Protein AF-A0A7J8IN58-F1 (afdb_monomer)

Organism: Rousettus aegyptiacus (NCBI:txid9407)

Mean predicted aligned error: 7.61 Å

Nearest PDB structures (foldseek):
  8sxu-assembly1_A  TM=9.391E-01  e=2.610E-09  Homo sapiens
  8uw3-assembly1_A  TM=9.554E-01  e=1.666E-08  Homo sapiens
  8c8j-assembly1_A  TM=9.499E-01  e=2.236E-05  Homo sapiens

Sequence (132 aa):
MKHVRHLYNENYKTLLKEIEKDTKKWKDIPCSWIGRINIVKMTILPKALYRLNAIPIKIPSAFLKEIEQKILRCVWKHKRSQNARAILRKKNGAGGITLPDFKLYYKATVIKTPWYWQQNTQTSGTELQVQK

Solvent-accessible surface area (backbone atoms only — not comparable to full-atom values): 7670 Å² total; per-residue (Å²): 114,71,65,64,56,47,56,45,48,67,51,53,53,44,49,51,52,50,51,52,54,52,47,58,64,53,65,79,52,96,64,54,51,67,53,40,48,50,48,40,58,71,53,53,45,54,59,48,51,51,50,54,66,76,48,88,65,94,73,60,69,66,57,54,51,50,53,53,52,51,52,51,32,51,38,39,73,72,43,80,75,88,68,58,71,71,51,38,48,28,50,58,94,74,80,18,72,48,49,86,55,64,66,59,52,51,53,51,46,63,54,47,53,61,52,52,54,57,51,52,56,53,55,56,60,52,57,65,62,74,78,107

Radius of gyration: 18.81 Å; Cα contacts (8 Å, |Δi|>4): 76; chains: 1; bounding box: 31×39×63 Å

pLDDT: mean 84.4, std 12.1, range [39.78, 94.69]

Foldseek 3Di:
DVVLVVLCCVQLVVLVVVLVVVLVVLLPPPDALLVLLVVCVVPSVVSLLVSLQVPVHDDDPVSLVSSVVSSQCSSVSNDDDPDDPVQQCDDVVVNHSNRDRVVVSSVVSNVVVVVVVVVVVVVVVVVVVVVD

Structure (mmCIF, N/CA/C/O backbone):
data_AF-A0A7J8IN58-F1
#
_entry.id   AF-A0A7J8IN58-F1
#
loop_
_atom_site.group_PDB
_atom_site.id
_atom_site.type_symbol
_atom_site.label_atom_id
_atom_site.label_alt_id
_atom_site.label_comp_id
_atom_site.label_asym_id
_atom_site.label_entity_id
_atom_site.label_seq_id
_atom_site.pdbx_PDB_ins_code
_atom_site.Cartn_x
_atom_site.Cartn_y
_atom_site.Cartn_z
_atom_site.occupancy
_atom_site.B_iso_or_equiv
_atom_site.auth_seq_id
_atom_site.auth_comp_id
_atom_site.auth_asym_id
_atom_site.auth_atom_id
_atom_site.pdbx_PDB_model_num
ATOM 1 N N . MET A 1 1 ? -16.023 11.048 17.742 1.00 61.41 1 MET A N 1
ATOM 2 C CA . MET A 1 1 ? -15.678 10.990 16.293 1.00 61.41 1 MET A CA 1
ATOM 3 C C . MET A 1 1 ? -14.387 11.723 15.900 1.00 61.41 1 MET A C 1
ATOM 5 O O . MET A 1 1 ? -13.713 11.250 14.990 1.00 61.41 1 MET A O 1
ATOM 9 N N . LYS A 1 2 ? -14.005 12.839 16.551 1.00 73.25 2 LYS A N 1
ATOM 10 C CA . LYS A 1 2 ? -12.780 13.598 16.208 1.00 73.25 2 LYS A CA 1
ATOM 11 C C . LYS A 1 2 ? -11.489 12.756 16.296 1.00 73.25 2 LYS A C 1
ATOM 13 O O . LYS A 1 2 ? -10.674 12.817 15.383 1.00 73.25 2 LYS A O 1
ATOM 18 N N . HIS A 1 3 ? -11.363 11.901 17.316 1.00 82.25 3 HIS A N 1
ATOM 19 C CA . HIS A 1 3 ? -10.172 11.068 17.545 1.00 82.25 3 HIS A CA 1
ATOM 20 C C . HIS A 1 3 ? -9.918 10.021 16.440 1.00 82.25 3 HIS A C 1
ATOM 22 O O . HIS A 1 3 ? -8.821 9.938 15.903 1.00 82.25 3 HIS A O 1
ATOM 28 N N . VAL A 1 4 ? -10.949 9.291 15.994 1.00 86.88 4 VAL A N 1
ATOM 29 C CA . VAL A 1 4 ? -10.818 8.295 14.906 1.00 86.88 4 VAL A CA 1
ATOM 30 C C . VAL A 1 4 ? -10.396 8.951 13.589 1.00 86.88 4 VAL A C 1
ATOM 32 O O . VAL A 1 4 ? -9.558 8.425 12.859 1.00 86.88 4 VAL A O 1
ATOM 35 N N . ARG A 1 5 ? -10.952 10.132 13.290 1.00 88.62 5 ARG A N 1
ATOM 36 C CA . ARG A 1 5 ? -10.592 10.896 12.089 1.00 88.62 5 ARG A CA 1
ATOM 37 C C . ARG A 1 5 ? -9.147 11.394 12.151 1.00 88.62 5 ARG A C 1
ATOM 39 O O . ARG A 1 5 ? -8.476 11.402 11.122 1.00 88.62 5 ARG A O 1
ATOM 46 N N . HIS A 1 6 ? -8.682 11.780 13.337 1.00 90.50 6 HIS A N 1
ATOM 47 C CA . HIS A 1 6 ? -7.295 12.166 13.583 1.00 90.50 6 HIS A CA 1
ATOM 48 C C . HIS A 1 6 ? -6.338 10.997 13.335 1.00 90.50 6 HIS A C 1
ATOM 50 O O . HIS A 1 6 ? -5.505 11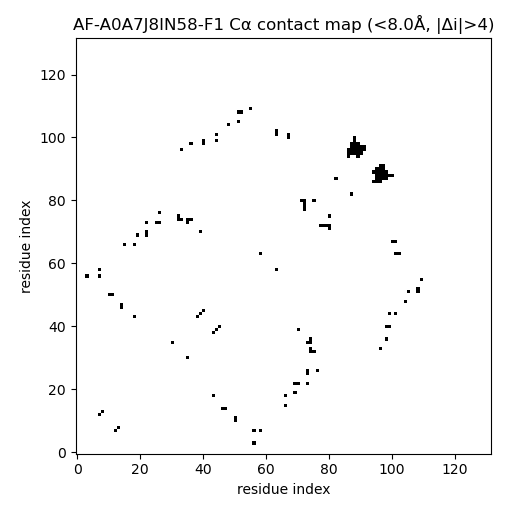.088 12.438 1.00 90.50 6 HIS A O 1
ATOM 56 N N . LEU A 1 7 ? -6.561 9.859 14.006 1.00 90.69 7 LEU A N 1
ATOM 57 C CA . LEU A 1 7 ? -5.767 8.638 13.828 1.00 90.69 7 LEU A CA 1
ATOM 58 C C . LEU A 1 7 ? -5.724 8.191 12.364 1.00 90.69 7 LEU A C 1
ATOM 60 O O . LEU A 1 7 ? -4.669 7.813 11.851 1.00 90.69 7 LEU A O 1
ATOM 64 N N . TYR A 1 8 ? -6.859 8.277 11.663 1.00 92.12 8 TYR A N 1
ATOM 65 C CA . TYR A 1 8 ? -6.908 7.963 10.242 1.00 92.12 8 TYR A CA 1
ATOM 66 C C . TYR A 1 8 ? -6.014 8.890 9.410 1.00 92.12 8 TYR A C 1
ATOM 68 O O . TYR A 1 8 ? -5.249 8.430 8.559 1.00 92.12 8 TYR A O 1
ATOM 76 N N . ASN A 1 9 ? -6.112 10.200 9.643 1.00 91.50 9 ASN A N 1
ATOM 77 C CA . ASN A 1 9 ? -5.337 11.189 8.907 1.00 91.50 9 ASN A CA 1
ATOM 78 C C . ASN A 1 9 ? -3.833 11.028 9.161 1.00 91.50 9 ASN A C 1
ATOM 80 O O . ASN A 1 9 ? -3.069 11.003 8.202 1.00 91.50 9 ASN A O 1
ATOM 84 N N . GLU A 1 10 ? -3.414 10.880 10.413 1.00 91.56 10 GLU A N 1
ATOM 85 C CA . GLU A 1 10 ? -1.994 10.788 10.767 1.00 91.56 10 GLU A CA 1
ATOM 86 C C . GLU A 1 10 ? -1.319 9.534 10.220 1.00 91.56 10 GLU A C 1
ATOM 88 O O . GLU A 1 10 ? -0.155 9.584 9.835 1.00 91.56 10 GLU A O 1
ATOM 93 N N . ASN A 1 11 ? -2.044 8.419 10.129 1.00 92.06 11 ASN A N 1
ATOM 94 C CA . ASN A 1 11 ? -1.450 7.142 9.746 1.00 92.06 11 ASN A CA 1
ATOM 95 C C . ASN A 1 11 ? -1.662 6.818 8.268 1.00 92.06 11 ASN A C 1
ATOM 97 O O . ASN A 1 11 ? -0.709 6.537 7.539 1.00 92.06 11 ASN A O 1
ATOM 101 N N . TYR A 1 12 ? -2.909 6.865 7.799 1.00 92.56 12 TYR A N 1
ATOM 102 C CA . TYR A 1 12 ? -3.254 6.374 6.466 1.00 92.56 12 TYR A CA 1
ATOM 103 C C . TYR A 1 12 ? -3.039 7.432 5.384 1.00 92.56 12 TYR A C 1
ATOM 105 O O . TYR A 1 12 ? -2.505 7.101 4.325 1.00 92.56 12 TYR A O 1
ATOM 113 N N . LYS A 1 13 ? -3.343 8.717 5.634 1.00 92.56 13 LYS A N 1
ATOM 114 C CA . LYS A 1 13 ? -2.969 9.764 4.660 1.00 92.56 13 LYS A CA 1
ATOM 115 C C . LYS A 1 13 ? -1.455 9.930 4.569 1.00 92.56 13 LYS A C 1
ATOM 117 O O . LYS A 1 13 ? -0.943 10.158 3.477 1.00 92.56 13 LYS A O 1
ATOM 122 N N . THR A 1 14 ? -0.738 9.783 5.681 1.00 93.75 14 THR A N 1
ATOM 123 C CA . THR A 1 14 ? 0.732 9.801 5.681 1.00 93.75 14 THR A CA 1
ATOM 124 C C . THR A 1 14 ? 1.302 8.616 4.907 1.00 93.75 14 THR A C 1
ATOM 126 O O . THR A 1 14 ? 2.125 8.830 4.021 1.00 93.75 14 THR A O 1
ATOM 129 N N . LEU A 1 15 ? 0.787 7.395 5.117 1.00 93.56 15 LEU A N 1
ATOM 130 C CA . LEU A 1 15 ? 1.141 6.223 4.300 1.00 93.56 15 LEU A CA 1
ATOM 131 C C . LEU A 1 15 ? 0.928 6.487 2.802 1.00 93.56 15 LEU A C 1
ATOM 133 O O . LEU A 1 15 ? 1.770 6.124 1.986 1.00 93.56 15 LEU A O 1
ATOM 137 N N . LEU A 1 16 ? -0.176 7.135 2.425 1.00 93.50 16 LEU A N 1
ATOM 138 C CA . LEU A 1 16 ? -0.442 7.463 1.025 1.00 93.50 16 LEU A CA 1
ATOM 139 C C . LEU A 1 16 ? 0.609 8.422 0.447 1.00 93.50 16 LEU A C 1
ATOM 141 O O . LEU A 1 16 ? 1.106 8.183 -0.652 1.00 93.50 16 LEU A O 1
ATOM 145 N N . LYS A 1 17 ? 0.985 9.466 1.196 1.00 94.25 17 LYS A N 1
ATOM 146 C CA . LYS A 1 17 ? 2.043 10.413 0.804 1.00 94.25 17 LYS A CA 1
ATOM 147 C C . LYS A 1 17 ? 3.408 9.734 0.682 1.00 94.25 17 LYS A C 1
ATOM 149 O O . LYS A 1 17 ? 4.156 10.025 -0.249 1.00 94.25 17 LYS A O 1
ATOM 154 N N . GLU A 1 18 ? 3.733 8.820 1.594 1.00 93.81 18 GLU A N 1
ATOM 155 C CA . GLU A 1 18 ? 4.953 8.008 1.518 1.00 93.81 18 GLU A CA 1
ATOM 156 C C . GLU A 1 18 ? 4.968 7.154 0.248 1.00 93.81 18 GLU A C 1
ATOM 158 O O . GLU A 1 18 ? 5.942 7.194 -0.499 1.00 93.81 18 GLU A O 1
ATOM 163 N N . ILE A 1 19 ? 3.869 6.449 -0.046 1.00 93.19 19 ILE A N 1
ATOM 164 C CA . ILE A 1 19 ? 3.725 5.653 -1.272 1.00 93.19 19 ILE A CA 1
ATOM 165 C C . ILE A 1 19 ? 3.883 6.539 -2.510 1.00 93.19 19 ILE A C 1
ATOM 167 O O . ILE A 1 19 ? 4.562 6.159 -3.460 1.00 93.19 19 ILE A O 1
ATOM 171 N N . GLU A 1 20 ? 3.282 7.727 -2.533 1.00 92.62 20 GLU A N 1
ATOM 172 C CA . GLU A 1 20 ? 3.449 8.673 -3.641 1.00 92.62 20 GLU A CA 1
ATOM 173 C C . GLU A 1 20 ? 4.900 9.116 -3.823 1.00 92.62 20 GLU A C 1
ATOM 175 O O . GLU A 1 20 ? 5.389 9.178 -4.950 1.00 92.62 20 GLU A O 1
ATOM 180 N N . LYS A 1 21 ? 5.606 9.413 -2.730 1.00 93.12 21 LYS A N 1
ATOM 181 C CA . LYS A 1 21 ? 7.021 9.793 -2.770 1.00 93.12 21 LYS A CA 1
ATOM 182 C C . LYS A 1 21 ? 7.888 8.641 -3.278 1.00 93.12 21 LYS A C 1
ATOM 184 O O . LYS A 1 21 ? 8.714 8.849 -4.165 1.00 93.12 21 LYS A O 1
ATOM 189 N N . ASP A 1 22 ? 7.675 7.439 -2.754 1.00 91.19 22 ASP A N 1
ATOM 190 C CA . ASP A 1 22 ? 8.412 6.232 -3.128 1.00 91.19 22 ASP A CA 1
ATOM 191 C C . ASP A 1 22 ? 8.159 5.871 -4.605 1.00 91.19 22 ASP A C 1
ATOM 193 O O . ASP A 1 22 ? 9.097 5.688 -5.380 1.00 91.19 22 ASP A O 1
ATOM 197 N N . THR A 1 23 ? 6.899 5.892 -5.049 1.00 89.94 23 THR A N 1
ATOM 198 C CA . THR A 1 23 ? 6.540 5.617 -6.453 1.00 89.94 23 THR A CA 1
ATOM 199 C C . THR A 1 23 ? 7.084 6.656 -7.433 1.00 89.94 23 THR A C 1
ATOM 201 O O . THR A 1 23 ? 7.464 6.277 -8.542 1.00 89.94 23 THR A O 1
ATOM 204 N N . LYS A 1 24 ? 7.173 7.937 -7.041 1.00 89.62 24 LYS A N 1
ATOM 205 C CA . LYS A 1 24 ? 7.847 8.979 -7.835 1.00 89.62 24 LYS A CA 1
ATOM 206 C C . LYS A 1 24 ? 9.337 8.684 -7.990 1.00 89.62 24 LYS A C 1
ATOM 208 O O . LYS A 1 24 ? 9.826 8.722 -9.110 1.00 89.62 24 LYS A O 1
ATOM 213 N N . LYS A 1 25 ? 10.035 8.311 -6.911 1.00 89.12 25 LYS A N 1
ATOM 214 C CA . LYS A 1 25 ? 11.462 7.940 -6.968 1.00 89.12 25 LYS A CA 1
ATOM 215 C C . LYS A 1 25 ? 11.714 6.735 -7.873 1.00 89.12 25 LYS A C 1
ATOM 217 O O . LYS A 1 25 ? 12.678 6.711 -8.625 1.00 89.12 25 LYS A O 1
ATOM 222 N N . TRP A 1 26 ? 10.840 5.729 -7.828 1.00 87.81 26 TRP A N 1
ATOM 223 C CA . TRP A 1 26 ? 10.993 4.525 -8.651 1.00 87.81 26 TRP A CA 1
ATOM 224 C C . TRP A 1 26 ? 10.601 4.720 -10.112 1.00 87.81 26 TRP A C 1
ATOM 226 O O . TRP A 1 26 ? 10.808 3.814 -10.922 1.00 87.81 26 TRP A O 1
ATOM 236 N N . LYS A 1 27 ? 10.011 5.866 -10.470 1.00 85.81 27 LYS A N 1
ATOM 237 C CA . LYS A 1 27 ? 9.633 6.163 -11.851 1.00 85.81 27 LYS A CA 1
ATOM 238 C C . LYS A 1 27 ? 10.847 6.049 -12.770 1.00 85.81 27 LYS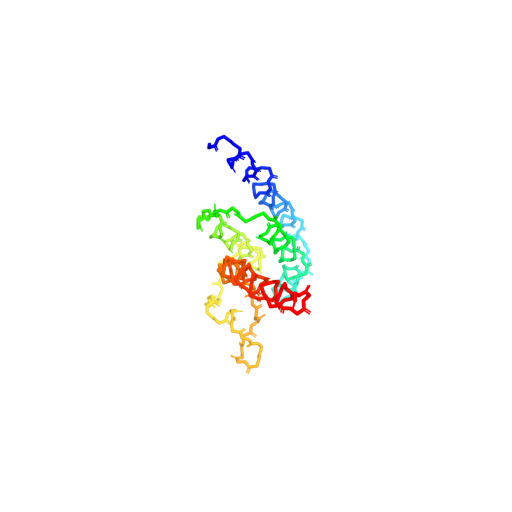 A C 1
ATOM 240 O O . LYS A 1 27 ? 10.756 5.325 -13.765 1.00 85.81 27 LYS A O 1
ATOM 245 N N . ASP A 1 28 ? 11.961 6.640 -12.349 1.00 84.44 28 ASP A N 1
ATOM 246 C CA . ASP A 1 28 ? 13.175 6.804 -13.151 1.00 84.44 28 ASP A CA 1
ATOM 247 C C . ASP A 1 28 ? 14.154 5.626 -13.009 1.00 84.44 28 ASP A C 1
ATOM 249 O O . ASP A 1 28 ? 15.094 5.499 -13.788 1.00 84.44 28 ASP A O 1
ATOM 253 N N . ILE A 1 29 ? 13.901 4.699 -12.074 1.00 86.25 29 ILE A N 1
ATOM 254 C CA . ILE A 1 29 ? 14.743 3.512 -11.895 1.00 86.25 29 ILE A CA 1
ATOM 255 C C . ILE A 1 29 ? 14.541 2.542 -13.078 1.00 86.25 29 ILE A C 1
ATOM 257 O O . ILE A 1 29 ? 13.399 2.104 -13.335 1.00 86.25 29 ILE A O 1
ATOM 261 N N . PRO A 1 30 ? 15.628 2.142 -13.774 1.00 85.69 30 PRO A N 1
ATOM 262 C CA . PRO A 1 30 ? 15.584 1.118 -14.807 1.00 85.69 30 PRO A CA 1
ATOM 263 C C . PRO A 1 30 ? 15.345 -0.246 -14.153 1.00 85.69 30 PRO A C 1
ATOM 265 O O . PRO A 1 30 ? 16.254 -0.936 -13.712 1.00 85.69 30 PRO A O 1
ATOM 268 N N . CYS A 1 31 ? 14.075 -0.624 -14.049 1.00 86.06 31 CYS A N 1
ATOM 269 C CA . CYS A 1 31 ? 13.651 -1.890 -13.469 1.00 86.06 31 CYS A CA 1
ATOM 270 C C . CYS A 1 31 ? 12.509 -2.486 -14.296 1.00 86.06 31 CYS A C 1
ATOM 272 O O . CYS A 1 31 ? 11.651 -1.748 -14.807 1.00 86.06 31 CYS A O 1
ATOM 274 N N . SER A 1 32 ? 12.495 -3.816 -14.415 1.00 89.12 32 SER A N 1
ATOM 275 C CA . SER A 1 32 ? 11.401 -4.556 -15.043 1.00 89.12 32 SER A CA 1
ATOM 276 C C . SER A 1 32 ? 10.103 -4.386 -14.249 1.00 89.12 32 SER A C 1
ATOM 278 O O . SER A 1 32 ? 10.105 -4.046 -13.063 1.00 89.12 32 SER A O 1
ATOM 280 N N . TRP A 1 33 ? 8.960 -4.639 -14.884 1.00 86.56 33 TRP A N 1
ATOM 281 C CA . TRP A 1 33 ? 7.678 -4.578 -14.181 1.00 86.56 33 TRP A CA 1
ATOM 282 C C . TRP A 1 33 ? 7.568 -5.669 -13.092 1.00 86.56 33 TRP A C 1
ATOM 284 O O . TRP A 1 33 ? 7.000 -5.395 -12.037 1.00 86.56 33 TRP A O 1
ATOM 294 N N . ILE A 1 34 ? 8.201 -6.845 -13.272 1.00 88.44 34 ILE A N 1
ATOM 295 C CA . ILE A 1 34 ? 8.383 -7.861 -12.208 1.00 88.44 34 ILE A CA 1
ATOM 296 C C . ILE A 1 34 ? 9.174 -7.276 -11.036 1.00 88.44 34 ILE A C 1
ATOM 298 O O . ILE A 1 34 ? 8.756 -7.401 -9.885 1.00 88.44 34 ILE A O 1
ATOM 302 N N . GLY A 1 35 ? 10.305 -6.621 -11.311 1.00 91.00 35 GLY A N 1
ATOM 303 C CA . GLY A 1 35 ? 11.148 -6.057 -10.261 1.00 91.00 35 GLY A CA 1
ATOM 304 C C . GLY A 1 35 ? 10.413 -4.975 -9.470 1.00 91.00 35 GLY A C 1
ATOM 305 O O . GLY A 1 35 ? 10.465 -4.968 -8.244 1.00 91.00 35 GLY A O 1
ATOM 306 N N . ARG A 1 36 ? 9.595 -4.151 -10.139 1.00 91.25 36 ARG A N 1
ATOM 307 C CA . ARG A 1 36 ? 8.701 -3.183 -9.478 1.00 91.25 36 ARG A CA 1
ATOM 308 C C . ARG A 1 36 ? 7.667 -3.855 -8.573 1.00 91.25 36 ARG A C 1
ATOM 310 O O . ARG A 1 36 ? 7.402 -3.347 -7.487 1.00 91.25 36 ARG A O 1
ATOM 317 N N . ILE A 1 37 ? 7.108 -5.003 -8.967 1.00 90.94 37 ILE A N 1
ATOM 318 C CA . ILE A 1 37 ? 6.205 -5.779 -8.099 1.00 90.94 37 ILE A CA 1
ATOM 319 C C . ILE A 1 37 ? 6.942 -6.278 -6.852 1.00 90.94 37 ILE A C 1
ATOM 321 O O . ILE A 1 37 ? 6.398 -6.189 -5.751 1.00 90.94 37 ILE A O 1
ATOM 325 N N . ASN A 1 38 ? 8.174 -6.766 -6.995 1.00 91.50 38 ASN A N 1
ATOM 326 C CA . ASN A 1 38 ? 8.976 -7.197 -5.850 1.00 91.50 38 ASN A CA 1
ATOM 327 C C . ASN A 1 38 ? 9.332 -6.025 -4.927 1.00 91.50 38 ASN A C 1
ATOM 329 O O . ASN A 1 38 ? 9.178 -6.149 -3.716 1.00 91.50 38 ASN A O 1
ATOM 333 N N . ILE A 1 39 ? 9.670 -4.856 -5.477 1.00 93.06 39 ILE A N 1
ATOM 334 C CA . ILE A 1 39 ? 9.869 -3.633 -4.684 1.00 93.06 39 ILE A CA 1
ATOM 335 C C . ILE A 1 39 ? 8.603 -3.302 -3.885 1.00 93.06 39 ILE A C 1
ATOM 337 O O . ILE A 1 39 ? 8.688 -3.068 -2.682 1.00 93.06 39 ILE A O 1
ATOM 341 N N . VAL A 1 40 ? 7.418 -3.345 -4.505 1.00 93.19 40 VAL A N 1
ATOM 342 C CA . VAL A 1 40 ? 6.135 -3.113 -3.813 1.00 93.19 40 VAL A CA 1
ATOM 343 C C . VAL A 1 40 ? 5.921 -4.117 -2.674 1.00 93.19 40 VAL A C 1
ATOM 345 O O . VAL A 1 40 ? 5.524 -3.710 -1.579 1.00 93.19 40 VAL A O 1
ATOM 348 N N . LYS A 1 41 ? 6.201 -5.408 -2.904 1.00 92.62 41 LYS A N 1
ATOM 349 C CA . LYS A 1 41 ? 6.124 -6.464 -1.877 1.00 92.62 41 LYS A CA 1
ATOM 350 C C . LYS A 1 41 ? 7.079 -6.213 -0.712 1.00 92.62 41 LYS A C 1
ATOM 352 O O . LYS A 1 41 ? 6.722 -6.499 0.421 1.00 92.62 41 LYS A O 1
ATOM 357 N N . MET A 1 42 ? 8.270 -5.688 -0.979 1.00 93.81 42 MET A N 1
ATOM 358 C CA . MET A 1 42 ? 9.295 -5.486 0.048 1.00 93.81 42 MET A CA 1
ATOM 359 C C . MET A 1 42 ? 9.164 -4.157 0.793 1.00 93.81 42 MET A C 1
ATOM 361 O O . MET A 1 42 ? 9.628 -4.047 1.919 1.00 93.81 42 MET A O 1
ATOM 365 N N . THR A 1 43 ? 8.545 -3.140 0.191 1.00 93.88 43 THR A N 1
ATOM 366 C CA . THR A 1 43 ? 8.528 -1.778 0.752 1.00 93.88 43 THR A CA 1
ATOM 367 C C . THR A 1 43 ? 7.133 -1.340 1.187 1.00 93.88 43 THR A C 1
ATOM 369 O O . THR A 1 43 ? 6.918 -1.024 2.354 1.00 93.88 43 THR A O 1
ATOM 372 N N . ILE A 1 44 ? 6.157 -1.333 0.275 1.00 94.25 44 ILE A N 1
ATOM 373 C CA . ILE A 1 44 ? 4.806 -0.819 0.545 1.00 94.25 44 ILE A CA 1
ATOM 374 C C . ILE A 1 44 ? 4.005 -1.813 1.374 1.00 94.25 44 ILE A C 1
ATOM 376 O O . ILE A 1 44 ? 3.334 -1.422 2.328 1.00 94.25 44 ILE A O 1
ATOM 380 N N . LEU A 1 45 ? 4.062 -3.094 1.003 1.00 94.06 45 LEU A N 1
ATOM 381 C CA . LEU A 1 45 ? 3.286 -4.135 1.664 1.00 94.06 45 LEU A CA 1
ATOM 382 C C . LEU A 1 45 ? 3.564 -4.217 3.178 1.00 94.06 45 LEU A C 1
ATOM 384 O O . LEU A 1 45 ? 2.591 -4.111 3.927 1.00 94.06 45 LEU A O 1
ATOM 388 N N . PRO A 1 46 ? 4.819 -4.325 3.667 1.00 94.69 46 PRO A N 1
ATO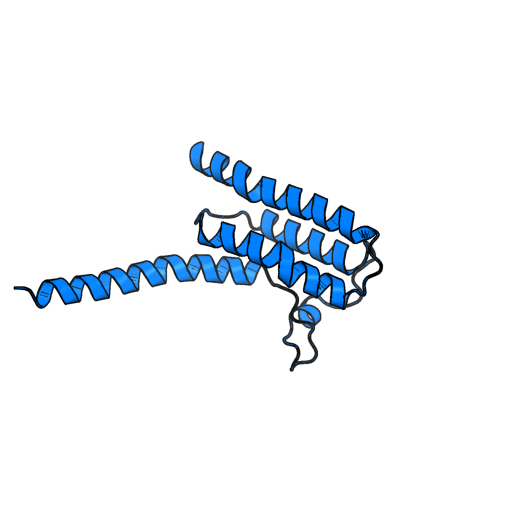M 389 C CA . PRO A 1 46 ? 5.072 -4.383 5.108 1.00 94.69 46 PRO A CA 1
ATOM 390 C C . PRO A 1 46 ? 4.640 -3.105 5.838 1.00 94.69 46 PRO A C 1
ATOM 392 O O . PRO A 1 46 ? 4.001 -3.197 6.884 1.00 94.69 46 PRO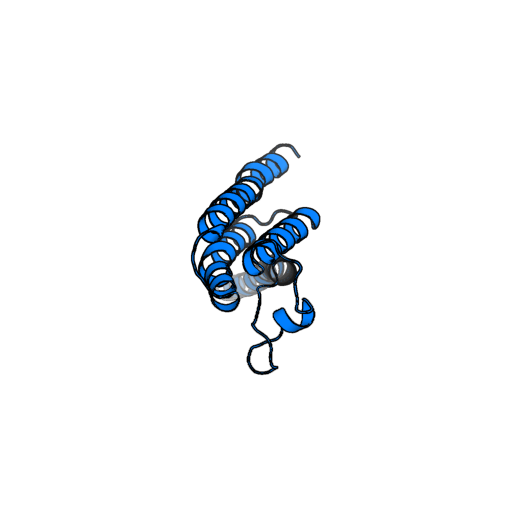 A O 1
ATOM 395 N N . LYS A 1 47 ? 4.881 -1.914 5.264 1.00 94.12 47 LYS A N 1
ATOM 396 C CA . LYS A 1 47 ? 4.443 -0.629 5.851 1.00 94.12 47 LYS A CA 1
ATOM 397 C C . LYS A 1 47 ? 2.922 -0.551 6.008 1.00 94.12 47 LYS A C 1
ATOM 399 O O . LYS A 1 47 ? 2.421 -0.056 7.017 1.00 94.12 47 LYS A O 1
ATOM 404 N N . ALA A 1 48 ? 2.178 -1.019 5.007 1.00 93.25 48 ALA A N 1
ATOM 405 C CA . ALA A 1 48 ? 0.723 -1.052 5.063 1.00 93.25 48 ALA A CA 1
ATOM 406 C C . ALA A 1 48 ? 0.233 -2.079 6.090 1.00 93.25 48 ALA A C 1
ATOM 408 O O . ALA A 1 48 ? -0.578 -1.736 6.944 1.00 93.25 48 ALA A O 1
ATOM 409 N N . LEU A 1 49 ? 0.750 -3.312 6.046 1.00 93.38 49 LEU A N 1
ATOM 410 C CA . LEU A 1 49 ? 0.357 -4.384 6.965 1.00 93.38 49 LEU A CA 1
ATOM 411 C C . LEU A 1 49 ? 0.612 -4.023 8.426 1.00 93.38 49 LEU A C 1
ATOM 413 O O . LEU A 1 49 ? -0.239 -4.298 9.267 1.00 93.38 49 LEU A O 1
ATOM 417 N N . TYR A 1 50 ? 1.741 -3.383 8.728 1.00 93.19 50 TYR A N 1
ATOM 418 C CA . TYR A 1 50 ? 2.038 -2.913 10.078 1.00 93.19 50 TYR A CA 1
ATOM 419 C C . TYR A 1 50 ? 0.935 -1.982 10.601 1.00 93.19 50 TYR A C 1
ATOM 421 O O . TYR A 1 50 ? 0.348 -2.240 11.648 1.00 93.19 50 TYR A O 1
ATOM 429 N N . ARG A 1 51 ? 0.569 -0.957 9.820 1.00 92.56 51 ARG A N 1
ATOM 430 C CA . ARG A 1 51 ? -0.470 0.020 10.190 1.00 92.56 51 ARG A CA 1
ATOM 431 C C . ARG A 1 51 ? -1.859 -0.619 10.309 1.00 92.56 51 ARG A C 1
ATOM 433 O O . ARG A 1 51 ? -2.588 -0.300 11.242 1.00 92.56 51 ARG A O 1
ATOM 440 N N . LEU A 1 52 ? -2.193 -1.549 9.408 1.00 91.12 52 LEU A N 1
ATOM 441 C CA . LEU A 1 52 ? -3.458 -2.297 9.434 1.00 91.12 52 LEU A CA 1
ATOM 442 C C . LEU A 1 52 ? -3.614 -3.167 10.687 1.00 91.12 52 LEU A C 1
ATOM 444 O O . LEU A 1 52 ? -4.718 -3.274 11.213 1.00 91.12 52 LEU A O 1
ATOM 448 N N . ASN A 1 53 ? -2.529 -3.797 11.146 1.00 89.25 53 ASN A N 1
ATOM 449 C CA . ASN A 1 53 ? -2.549 -4.629 12.350 1.00 89.25 53 ASN A CA 1
ATOM 450 C C . ASN A 1 53 ? -2.493 -3.790 13.633 1.00 89.25 53 ASN A C 1
ATOM 452 O O . ASN A 1 53 ? -3.169 -4.124 14.600 1.00 89.25 53 ASN A O 1
ATOM 456 N N . ALA A 1 54 ? -1.704 -2.713 13.647 1.00 89.94 54 ALA A N 1
ATOM 457 C CA . ALA A 1 54 ? -1.508 -1.886 14.836 1.00 89.94 54 ALA A CA 1
ATOM 458 C C . ALA A 1 54 ? -2.725 -1.007 15.166 1.00 89.94 54 ALA A C 1
ATOM 460 O O . ALA A 1 54 ? -2.982 -0.723 16.332 1.00 89.94 54 ALA A O 1
ATOM 461 N N . ILE A 1 55 ? -3.470 -0.557 14.149 1.00 89.50 55 ILE A N 1
ATOM 462 C CA . ILE A 1 55 ? -4.553 0.418 14.316 1.00 89.50 55 ILE A CA 1
ATOM 463 C C . ILE A 1 55 ? -5.84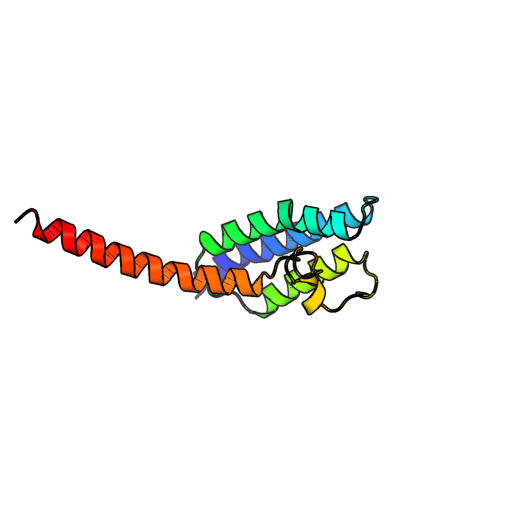5 -0.145 13.705 1.00 89.50 55 ILE A C 1
ATOM 465 O O . ILE A 1 55 ? -6.112 0.087 12.516 1.00 89.50 55 ILE A O 1
ATOM 469 N N . PRO A 1 56 ? -6.684 -0.843 14.497 1.00 82.81 56 PRO A N 1
ATOM 470 C CA . PRO A 1 56 ? -7.904 -1.495 14.020 1.00 82.81 56 PRO A CA 1
ATOM 471 C C . PRO A 1 56 ? -9.050 -0.486 13.811 1.00 82.81 56 PRO A C 1
ATOM 473 O O . PRO A 1 56 ? -10.090 -0.535 14.461 1.00 82.81 56 PRO A O 1
ATOM 476 N N . ILE A 1 57 ? -8.865 0.457 12.885 1.00 90.31 57 ILE A N 1
ATOM 477 C CA . ILE A 1 57 ? -9.886 1.427 12.467 1.00 90.31 57 ILE A CA 1
ATOM 478 C C . ILE A 1 57 ? -10.551 0.952 11.172 1.00 90.31 57 ILE A C 1
ATOM 480 O O . ILE A 1 57 ? -9.936 0.315 10.315 1.00 90.31 57 ILE A O 1
ATOM 484 N N . LYS A 1 58 ? -11.829 1.299 10.991 1.00 88.44 58 LYS A N 1
ATOM 485 C CA . LYS A 1 58 ? -12.531 1.082 9.725 1.00 88.44 58 LYS A CA 1
ATOM 486 C C . LYS A 1 58 ? -11.929 1.961 8.628 1.00 88.44 58 LYS A C 1
ATOM 488 O O . LYS A 1 58 ? -12.037 3.186 8.670 1.00 88.44 58 LYS A O 1
ATOM 493 N N . ILE A 1 59 ? -11.334 1.328 7.624 1.00 90.19 59 ILE A N 1
ATOM 494 C CA . ILE A 1 59 ? -10.691 2.024 6.511 1.00 90.19 59 ILE A CA 1
ATOM 495 C C . ILE A 1 59 ? -11.692 2.158 5.363 1.00 90.19 59 ILE A C 1
ATOM 497 O O . ILE A 1 59 ? -12.327 1.170 4.979 1.00 90.19 59 ILE A O 1
ATOM 501 N N . PRO A 1 60 ? -11.839 3.355 4.770 1.00 90.94 60 PRO A N 1
ATOM 502 C CA . PRO A 1 60 ? -12.662 3.531 3.584 1.00 90.94 60 PRO A CA 1
ATOM 503 C C . PRO A 1 60 ? -12.158 2.663 2.427 1.00 90.94 60 PRO A C 1
ATOM 505 O O . PRO A 1 60 ? -10.976 2.667 2.091 1.00 90.94 60 PRO A O 1
ATOM 508 N N . SER A 1 61 ? -13.062 1.973 1.731 1.00 90.19 61 SER A N 1
ATOM 509 C CA . SER A 1 61 ? -12.698 1.168 0.554 1.00 90.19 61 SER A CA 1
ATOM 510 C C . SER A 1 61 ? -12.056 2.003 -0.566 1.00 90.19 61 SER A C 1
ATOM 512 O O . SER A 1 61 ? -11.250 1.480 -1.336 1.00 90.19 61 SER A O 1
ATOM 514 N N . ALA A 1 62 ? -12.373 3.301 -0.631 1.00 91.19 62 ALA A N 1
ATOM 515 C CA . ALA A 1 62 ? -11.755 4.266 -1.536 1.00 91.19 62 ALA A CA 1
ATOM 516 C C . ALA A 1 62 ? -10.234 4.368 -1.335 1.00 91.19 62 ALA A C 1
ATOM 518 O O . ALA A 1 62 ? -9.499 4.373 -2.317 1.00 91.19 62 ALA A O 1
ATOM 519 N N . PHE A 1 63 ? -9.758 4.344 -0.087 1.00 91.56 63 PHE A N 1
ATOM 520 C CA . PHE A 1 63 ? -8.329 4.380 0.232 1.00 91.56 63 PHE A CA 1
ATOM 521 C C . PHE A 1 63 ? -7.588 3.157 -0.319 1.00 91.56 63 PHE A C 1
ATOM 523 O O . PHE A 1 63 ? -6.554 3.279 -0.972 1.00 91.56 63 PHE A O 1
ATOM 530 N N . LEU A 1 64 ? -8.155 1.963 -0.116 1.00 91.69 64 LEU A N 1
ATOM 531 C CA . LEU A 1 64 ? -7.580 0.718 -0.633 1.00 91.69 64 LEU A CA 1
ATOM 532 C C . LEU A 1 64 ? -7.536 0.722 -2.167 1.00 91.69 64 LEU A C 1
ATOM 534 O O . LEU A 1 64 ? -6.519 0.358 -2.756 1.00 91.69 64 LEU A O 1
ATOM 538 N N . LYS A 1 65 ? -8.611 1.190 -2.817 1.00 91.00 65 LYS A N 1
ATOM 539 C CA . LYS A 1 65 ? -8.650 1.365 -4.278 1.00 91.00 65 LYS A CA 1
ATOM 540 C C . LYS A 1 65 ? -7.584 2.350 -4.755 1.00 91.00 65 LYS A C 1
ATOM 542 O O . LYS A 1 65 ? -6.961 2.112 -5.787 1.00 91.00 65 LYS A O 1
ATOM 547 N N . GLU A 1 66 ? -7.371 3.439 -4.026 1.00 92.50 66 GLU A N 1
ATOM 548 C CA . GLU A 1 66 ? -6.382 4.451 -4.377 1.00 92.50 66 GLU A CA 1
ATOM 549 C C . GLU A 1 66 ? -4.947 3.900 -4.304 1.00 92.50 66 GLU A C 1
ATOM 551 O O . GLU A 1 66 ? -4.182 4.071 -5.258 1.00 92.50 66 GLU A O 1
ATOM 556 N N . ILE A 1 67 ? -4.601 3.166 -3.238 1.00 92.25 67 ILE A N 1
ATOM 557 C CA . ILE A 1 67 ? -3.309 2.466 -3.128 1.00 92.25 67 ILE A CA 1
ATOM 558 C C . ILE A 1 67 ? -3.124 1.491 -4.293 1.00 92.25 67 ILE A C 1
ATOM 560 O O . ILE A 1 67 ? -2.101 1.539 -4.980 1.00 92.25 67 ILE A O 1
ATOM 564 N N . GLU A 1 68 ? -4.121 0.642 -4.566 1.00 90.06 68 GLU A N 1
ATOM 565 C CA . GLU A 1 68 ? -4.056 -0.315 -5.675 1.00 90.06 68 GLU A CA 1
ATOM 566 C C . GLU A 1 68 ? -3.823 0.387 -7.021 1.00 90.06 68 GLU A C 1
ATOM 568 O O . GLU A 1 68 ? -2.991 -0.047 -7.818 1.00 90.06 68 GLU A O 1
ATOM 573 N N . GLN A 1 69 ? -4.519 1.495 -7.283 1.00 89.81 69 GLN A N 1
ATOM 574 C CA . GLN A 1 69 ? -4.355 2.262 -8.517 1.00 89.81 69 GLN A CA 1
ATOM 575 C C . GLN A 1 69 ? -2.969 2.906 -8.638 1.00 89.81 69 GLN A C 1
ATOM 577 O O . GLN A 1 69 ? -2.427 2.960 -9.745 1.00 89.81 69 GLN A O 1
ATOM 582 N N . LYS A 1 70 ? -2.390 3.422 -7.547 1.00 90.25 7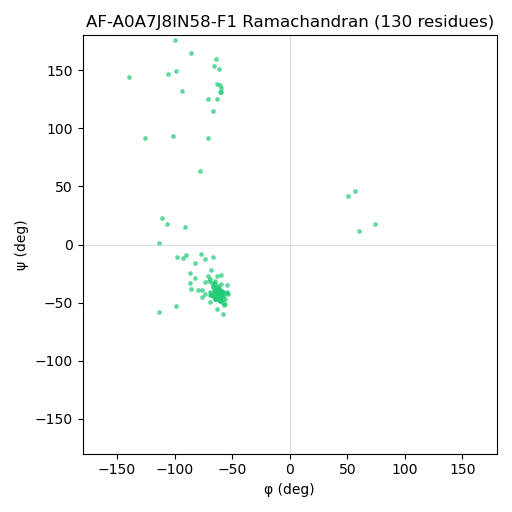0 LYS A N 1
ATOM 583 C CA . LYS A 1 70 ? -1.035 4.003 -7.563 1.00 90.25 70 LYS A CA 1
ATOM 584 C C . LYS A 1 70 ? 0.028 2.929 -7.794 1.00 90.25 70 LYS A C 1
ATOM 586 O O . LYS A 1 70 ? 0.903 3.120 -8.635 1.00 90.25 70 LYS A O 1
ATOM 591 N N . ILE A 1 71 ? -0.098 1.776 -7.137 1.00 90.44 71 ILE A N 1
ATOM 592 C CA . ILE A 1 71 ? 0.798 0.628 -7.332 1.00 90.44 71 ILE A CA 1
ATOM 593 C C . ILE A 1 71 ? 0.738 0.136 -8.776 1.00 90.44 71 ILE A C 1
ATOM 595 O O . ILE A 1 71 ? 1.776 -0.013 -9.414 1.00 90.44 71 ILE A O 1
ATOM 599 N N . LEU A 1 72 ? -0.465 -0.059 -9.325 1.00 89.00 72 LEU A N 1
ATOM 600 C CA . LEU A 1 72 ? -0.626 -0.489 -10.714 1.00 89.00 72 LEU A CA 1
ATOM 601 C C . LEU A 1 72 ? -0.006 0.519 -11.689 1.00 89.00 72 LEU A C 1
ATOM 603 O O . LEU A 1 72 ? 0.729 0.118 -12.587 1.00 89.00 72 LEU A O 1
ATOM 607 N N . ARG A 1 73 ? -0.234 1.823 -11.490 1.00 89.12 73 ARG A N 1
ATOM 608 C CA . ARG A 1 73 ? 0.415 2.864 -12.303 1.00 89.12 73 ARG A CA 1
ATOM 609 C C . ARG A 1 73 ? 1.941 2.806 -12.202 1.00 89.12 73 ARG A C 1
ATOM 611 O O . ARG A 1 73 ? 2.609 2.945 -13.222 1.00 89.12 73 ARG A O 1
ATOM 618 N N . CYS A 1 74 ? 2.491 2.558 -11.014 1.00 88.69 74 CYS A N 1
ATOM 619 C CA . CYS A 1 74 ? 3.934 2.436 -10.813 1.00 88.69 74 CYS A CA 1
ATOM 620 C C . CYS A 1 74 ? 4.527 1.217 -11.541 1.00 88.69 74 CYS A C 1
ATOM 622 O O . CYS A 1 74 ? 5.526 1.356 -12.253 1.00 88.69 74 CYS A O 1
ATOM 624 N N . VAL A 1 75 ? 3.892 0.044 -11.418 1.00 89.44 75 VAL A N 1
ATOM 625 C CA . VAL A 1 75 ? 4.319 -1.209 -12.070 1.00 89.44 75 VAL A CA 1
ATOM 626 C C . VAL A 1 75 ? 4.364 -1.052 -13.590 1.00 89.44 75 VAL A C 1
ATOM 628 O O . VAL A 1 75 ? 5.328 -1.475 -14.222 1.00 89.44 75 VAL A O 1
ATOM 631 N N . TRP A 1 76 ? 3.372 -0.371 -14.167 1.00 88.25 76 TRP A N 1
ATOM 632 C CA . TRP A 1 76 ? 3.257 -0.172 -15.613 1.00 88.25 76 TRP A CA 1
ATOM 633 C C . TRP A 1 76 ? 3.932 1.104 -16.136 1.00 88.25 76 TRP A C 1
ATOM 635 O O . TRP A 1 76 ? 3.664 1.506 -17.263 1.00 88.25 76 TRP A O 1
ATOM 645 N N . LYS A 1 77 ? 4.807 1.765 -15.359 1.00 86.00 77 LYS A N 1
ATOM 646 C CA . LYS A 1 77 ? 5.483 3.021 -15.762 1.00 86.00 77 LYS A CA 1
ATOM 647 C C . LYS A 1 77 ? 4.509 4.095 -16.275 1.00 86.00 77 LYS A C 1
ATOM 649 O O . LYS A 1 77 ? 4.769 4.751 -17.278 1.00 86.00 77 LYS A O 1
ATOM 654 N N . HIS A 1 78 ? 3.366 4.256 -15.611 1.00 78.88 78 HIS A N 1
ATOM 655 C CA . HIS A 1 78 ? 2.281 5.155 -16.027 1.00 78.88 78 HIS A CA 1
ATOM 656 C C . HIS A 1 78 ? 1.675 4.848 -17.411 1.00 78.88 78 HIS A C 1
ATOM 658 O O . HIS A 1 78 ? 0.880 5.638 -17.913 1.00 78.88 78 HIS A O 1
ATOM 664 N N . LYS A 1 79 ? 1.985 3.691 -18.006 1.00 78.69 79 LYS A N 1
ATOM 665 C CA . LYS A 1 79 ? 1.302 3.163 -19.190 1.00 78.69 79 LYS A CA 1
ATOM 666 C C . LYS A 1 79 ? 0.056 2.375 -18.776 1.00 78.69 79 LYS A C 1
ATOM 668 O O . LYS A 1 79 ? -0.120 2.003 -17.612 1.00 78.69 79 LYS A O 1
ATOM 673 N N . ARG A 1 80 ? -0.824 2.111 -19.744 1.00 78.75 80 ARG A N 1
ATOM 674 C CA . ARG A 1 80 ? -2.002 1.253 -19.547 1.00 78.75 80 ARG A CA 1
ATOM 675 C C . ARG A 1 80 ? -1.551 -0.155 -19.145 1.00 78.75 80 ARG A C 1
ATOM 677 O O . ARG A 1 80 ? -0.606 -0.685 -19.725 1.00 78.75 80 ARG A O 1
ATOM 684 N N . SER A 1 81 ? -2.221 -0.762 -18.161 1.00 75.19 81 SER A N 1
ATOM 685 C CA . SER A 1 81 ? -1.903 -2.136 -17.764 1.00 75.19 81 SER A CA 1
ATOM 686 C C . SER A 1 81 ? -2.183 -3.088 -18.917 1.00 75.19 81 SER A C 1
ATOM 688 O O . SER A 1 81 ? -3.307 -3.114 -19.418 1.00 75.19 81 SER A O 1
ATOM 690 N N . GLN A 1 82 ? -1.186 -3.876 -19.300 1.00 68.50 82 GLN A N 1
ATOM 691 C CA . GLN A 1 82 ? -1.315 -4.821 -20.408 1.00 68.50 82 GLN A CA 1
ATOM 692 C C . GLN A 1 82 ? -1.988 -6.131 -19.971 1.00 68.50 82 GLN A C 1
ATOM 694 O O . GLN A 1 82 ? -2.708 -6.737 -20.754 1.00 68.50 82 GLN A O 1
ATOM 699 N N . ASN A 1 83 ? -1.842 -6.518 -18.697 1.00 72.56 83 ASN A N 1
ATOM 700 C CA . ASN A 1 83 ? -2.402 -7.760 -18.160 1.00 72.56 83 ASN A CA 1
ATOM 701 C C . ASN A 1 83 ? -3.621 -7.521 -17.262 1.00 72.56 83 ASN A C 1
ATOM 703 O O . ASN A 1 83 ? -3.683 -6.546 -16.504 1.00 72.56 83 ASN A O 1
ATOM 707 N N . ALA A 1 84 ? -4.564 -8.468 -17.282 1.00 73.81 84 ALA A N 1
ATOM 708 C CA . ALA A 1 84 ? -5.714 -8.459 -16.387 1.00 73.81 84 ALA A CA 1
ATOM 709 C C . ALA A 1 84 ? -5.274 -8.585 -14.917 1.00 73.81 84 ALA A C 1
ATOM 711 O O . ALA A 1 84 ? -4.430 -9.415 -14.566 1.00 73.81 84 ALA A O 1
ATOM 712 N N . ARG A 1 85 ? -5.895 -7.802 -14.022 1.00 76.94 85 ARG A N 1
ATOM 713 C CA . ARG A 1 85 ? -5.593 -7.813 -12.573 1.00 76.94 85 ARG A CA 1
ATOM 714 C C . ARG A 1 85 ? -5.701 -9.209 -11.956 1.00 76.94 85 ARG A C 1
ATOM 716 O O . ARG A 1 85 ? -4.923 -9.534 -11.065 1.00 76.94 85 ARG A O 1
ATOM 723 N N . ALA A 1 86 ? -6.641 -10.021 -12.440 1.00 77.00 86 ALA A N 1
ATOM 724 C CA . ALA A 1 86 ? -6.840 -11.391 -11.982 1.00 77.00 86 ALA A CA 1
ATOM 725 C C . ALA A 1 86 ? -5.603 -12.271 -12.227 1.00 77.00 86 ALA A C 1
ATOM 727 O O . ALA A 1 86 ? -5.211 -13.026 -11.344 1.00 77.00 86 ALA A O 1
ATOM 728 N N . ILE A 1 87 ? -4.941 -12.120 -13.378 1.00 78.75 87 ILE A N 1
ATOM 729 C CA . ILE A 1 87 ? -3.732 -12.879 -13.728 1.00 78.75 87 ILE A CA 1
ATOM 730 C C . ILE A 1 87 ? -2.560 -12.435 -12.847 1.00 78.75 87 ILE A C 1
ATOM 732 O O . ILE A 1 87 ? -1.852 -13.266 -12.287 1.00 78.75 87 ILE A O 1
ATOM 736 N N . LEU A 1 88 ? -2.406 -11.123 -12.634 1.00 82.56 88 LEU A N 1
ATOM 737 C CA . LEU A 1 88 ? -1.343 -10.579 -11.781 1.00 82.56 88 LEU A CA 1
ATOM 738 C C . LEU A 1 88 ? -1.424 -11.086 -10.335 1.00 82.56 88 LEU A C 1
ATOM 740 O O . LEU A 1 88 ? -0.388 -11.269 -9.702 1.00 82.56 88 LEU A O 1
ATOM 744 N N . ARG A 1 89 ? -2.636 -11.307 -9.813 1.00 83.31 89 ARG A N 1
ATOM 745 C CA . ARG A 1 89 ? -2.882 -11.763 -8.434 1.00 83.31 89 ARG A CA 1
ATOM 746 C C . ARG A 1 89 ? -2.737 -13.276 -8.245 1.00 83.31 89 ARG A C 1
ATOM 748 O O . ARG A 1 89 ? -2.622 -13.717 -7.104 1.00 83.31 89 ARG A O 1
ATOM 755 N N . LYS A 1 90 ? -2.739 -14.075 -9.320 1.00 84.75 90 LYS A N 1
ATOM 756 C CA . LYS A 1 90 ? -2.532 -15.529 -9.216 1.00 84.75 90 LYS A CA 1
ATOM 757 C C . LYS A 1 90 ? -1.155 -15.837 -8.616 1.00 84.75 90 LYS A C 1
ATOM 759 O O . LYS A 1 90 ? -0.206 -15.064 -8.770 1.00 84.75 90 LYS A O 1
ATOM 764 N N . LYS A 1 91 ? -1.058 -16.982 -7.937 1.00 81.94 91 LYS A N 1
ATOM 765 C CA . LYS A 1 91 ? 0.212 -17.512 -7.424 1.00 81.94 91 LYS A CA 1
ATOM 766 C C . LYS A 1 91 ? 1.137 -17.889 -8.584 1.00 81.94 91 LYS A C 1
ATOM 768 O O . LYS A 1 91 ? 0.662 -18.265 -9.655 1.00 81.94 91 LYS A O 1
ATOM 773 N N . ASN A 1 92 ? 2.444 -17.860 -8.330 1.00 75.19 92 ASN A N 1
ATOM 774 C CA . ASN A 1 92 ? 3.470 -18.187 -9.326 1.00 75.19 92 ASN A CA 1
ATOM 775 C C . ASN A 1 92 ? 3.263 -19.572 -9.972 1.00 75.19 92 ASN A C 1
ATOM 777 O O . ASN A 1 92 ? 3.335 -19.684 -11.189 1.00 75.19 92 ASN A O 1
ATOM 781 N N . GLY A 1 93 ? 2.891 -20.597 -9.192 1.00 75.94 93 GLY A N 1
ATOM 782 C CA . GLY A 1 93 ? 2.619 -21.949 -9.712 1.00 75.94 93 GLY A CA 1
ATOM 783 C C . GLY A 1 93 ? 1.386 -22.071 -10.621 1.00 75.94 93 GLY A C 1
ATOM 784 O O . GLY A 1 93 ? 1.206 -23.091 -11.267 1.00 75.94 93 GLY A O 1
ATOM 785 N N . ALA A 1 94 ? 0.546 -21.035 -10.698 1.00 77.00 94 ALA A N 1
ATOM 786 C CA . ALA A 1 94 ? -0.631 -20.977 -11.569 1.00 77.00 94 ALA A CA 1
ATOM 787 C C . ALA A 1 94 ? -0.460 -19.954 -12.713 1.00 77.00 94 ALA A C 1
ATOM 789 O O . ALA A 1 94 ? -1.451 -19.409 -13.209 1.00 77.00 94 ALA A O 1
ATOM 790 N N . GLY A 1 95 ? 0.790 -19.628 -13.071 1.00 71.56 95 GLY A N 1
ATOM 791 C CA . GLY A 1 95 ? 1.124 -18.657 -14.120 1.00 71.56 95 GLY A CA 1
ATOM 792 C C . GLY A 1 95 ? 0.900 -17.190 -13.728 1.00 71.56 95 GLY A C 1
ATOM 793 O O . GLY A 1 95 ? 0.780 -16.330 -14.598 1.00 71.56 95 GLY A O 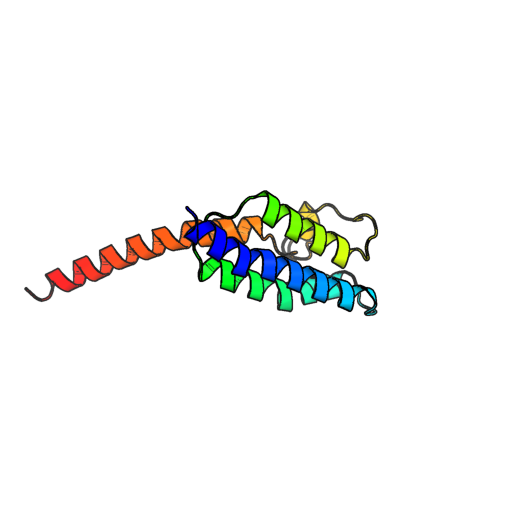1
ATOM 794 N N . GLY A 1 96 ? 0.792 -16.888 -12.429 1.00 77.06 96 GLY A N 1
ATOM 795 C CA . GLY A 1 96 ? 0.656 -15.520 -11.919 1.00 77.06 96 GLY A CA 1
ATOM 796 C C . GLY A 1 96 ? 1.963 -14.914 -11.401 1.00 77.06 96 GLY A C 1
ATOM 797 O O . GLY A 1 96 ? 2.992 -15.574 -11.353 1.00 77.06 96 GLY A O 1
ATOM 798 N N . ILE A 1 97 ? 1.927 -13.641 -10.989 1.00 79.69 97 ILE A N 1
ATOM 799 C CA . ILE A 1 97 ? 3.101 -12.892 -10.469 1.00 79.69 97 ILE A CA 1
ATOM 800 C C . ILE A 1 97 ? 2.937 -12.540 -8.973 1.00 79.69 97 ILE A C 1
ATOM 802 O O . ILE A 1 97 ? 3.803 -11.936 -8.326 1.00 79.69 97 ILE A O 1
ATOM 806 N N . THR A 1 98 ? 1.826 -12.971 -8.370 1.00 86.00 98 THR A N 1
ATOM 807 C CA . THR A 1 98 ? 1.505 -12.783 -6.951 1.00 86.00 98 THR A CA 1
ATOM 808 C C . THR A 1 98 ? 1.518 -11.301 -6.537 1.00 86.00 98 THR A C 1
ATOM 810 O O . THR A 1 98 ? 2.135 -10.926 -5.543 1.00 86.00 98 THR A O 1
ATOM 813 N N . LEU A 1 99 ? 0.895 -10.414 -7.319 1.00 89.38 99 LEU A N 1
ATOM 814 C CA . LEU A 1 99 ? 0.736 -9.002 -6.952 1.00 89.38 99 LEU A CA 1
ATOM 815 C C . LEU A 1 99 ? -0.066 -8.885 -5.635 1.00 89.38 99 LEU A C 1
ATOM 817 O O . LEU A 1 99 ? -1.139 -9.487 -5.551 1.00 89.38 99 LEU A O 1
ATOM 821 N N . PRO A 1 100 ? 0.388 -8.094 -4.640 1.00 89.69 100 PRO A N 1
ATOM 822 C CA . PRO A 1 100 ? -0.321 -7.959 -3.369 1.00 89.69 100 PRO A CA 1
ATOM 823 C C . PRO A 1 100 ? -1.747 -7.417 -3.522 1.00 89.69 100 PRO A C 1
ATOM 825 O O . PRO A 1 100 ? -1.971 -6.387 -4.163 1.00 89.69 100 PRO A O 1
ATOM 828 N N . ASP A 1 101 ? -2.704 -8.088 -2.881 1.00 90.06 101 ASP A N 1
ATOM 829 C CA . ASP A 1 101 ? -4.103 -7.665 -2.796 1.00 90.06 101 ASP A CA 1
ATOM 830 C C . ASP A 1 101 ? -4.378 -7.035 -1.424 1.00 90.06 101 ASP A C 1
ATOM 832 O O . ASP A 1 101 ? -4.687 -7.716 -0.445 1.00 90.06 101 ASP A O 1
ATOM 836 N N . PHE A 1 102 ? -4.258 -5.709 -1.342 1.00 89.44 102 PHE A N 1
ATOM 837 C CA . PHE A 1 102 ? -4.441 -4.965 -0.090 1.00 89.44 102 PHE A CA 1
ATOM 838 C C . PHE A 1 102 ? -5.863 -5.077 0.465 1.00 89.44 102 PHE A C 1
ATOM 840 O O . PHE A 1 102 ? -6.053 -5.005 1.679 1.00 89.44 102 PHE A O 1
ATOM 847 N N . LYS A 1 103 ? -6.867 -5.290 -0.395 1.00 90.75 103 LYS A N 1
ATOM 848 C CA . LYS A 1 103 ? -8.245 -5.515 0.050 1.00 90.75 103 LYS A CA 1
ATOM 849 C C . LYS A 1 103 ? -8.371 -6.865 0.749 1.00 90.75 103 LYS A C 1
ATOM 851 O O . LYS A 1 103 ? -9.062 -6.951 1.763 1.00 90.75 103 LYS A O 1
ATOM 856 N N . LEU A 1 104 ? -7.716 -7.897 0.222 1.00 91.69 104 LEU A N 1
ATOM 857 C CA . LEU A 1 104 ? -7.679 -9.215 0.850 1.00 91.69 104 LEU A CA 1
ATOM 858 C C . LEU A 1 104 ? -6.955 -9.166 2.199 1.00 91.69 104 LEU A C 1
ATOM 860 O O . LEU A 1 104 ? -7.497 -9.647 3.190 1.00 91.69 104 LEU A O 1
ATOM 864 N N . TYR A 1 105 ? -5.789 -8.516 2.258 1.00 90.94 105 TYR A N 1
ATOM 865 C CA . TYR A 1 105 ? -5.052 -8.347 3.512 1.00 90.94 105 TYR A CA 1
ATOM 866 C C . TYR A 1 105 ? -5.863 -7.591 4.566 1.00 90.94 105 TYR A C 1
ATOM 868 O O . TYR A 1 105 ? -5.946 -8.051 5.699 1.00 90.94 105 TYR A O 1
ATOM 876 N N . TYR A 1 106 ? -6.525 -6.492 4.195 1.00 92.06 106 TYR A N 1
ATOM 877 C CA . TYR A 1 106 ? -7.386 -5.749 5.119 1.00 92.06 106 TYR A CA 1
ATOM 878 C C . TYR A 1 106 ? -8.528 -6.607 5.680 1.00 92.06 106 TYR A C 1
ATOM 880 O O . TYR A 1 106 ? -8.809 -6.576 6.876 1.00 92.06 106 TYR A O 1
ATOM 888 N N . LYS A 1 107 ? -9.188 -7.404 4.831 1.00 91.81 107 LYS A N 1
ATOM 889 C CA . LYS A 1 107 ? -10.226 -8.333 5.298 1.00 91.81 107 LYS A CA 1
ATOM 890 C C . LYS A 1 107 ? -9.658 -9.349 6.287 1.00 91.81 107 LYS A C 1
ATOM 892 O O . LYS A 1 107 ? -10.270 -9.581 7.323 1.00 91.81 107 LYS A O 1
ATOM 897 N N . ALA A 1 108 ? -8.490 -9.915 5.985 1.00 91.94 108 ALA A N 1
ATOM 898 C CA . ALA A 1 108 ? -7.832 -10.877 6.860 1.00 91.94 108 ALA A CA 1
ATOM 899 C C . ALA A 1 108 ? -7.483 -10.262 8.224 1.00 91.94 108 ALA A C 1
ATOM 901 O O . ALA A 1 108 ? -7.754 -10.884 9.246 1.00 91.94 108 ALA A O 1
ATOM 902 N N . THR A 1 109 ? -6.961 -9.031 8.266 1.00 90.25 109 THR A N 1
ATOM 903 C CA . THR A 1 109 ? -6.649 -8.350 9.534 1.00 90.25 109 THR A CA 1
ATOM 904 C C . THR A 1 109 ? -7.906 -8.054 10.347 1.00 90.25 109 THR A C 1
ATOM 906 O O . THR A 1 109 ? -7.919 -8.284 11.551 1.00 90.25 109 THR A O 1
ATOM 909 N N . VAL A 1 110 ? -8.990 -7.613 9.697 1.00 89.31 110 VAL A N 1
ATOM 910 C CA . VAL A 1 110 ? -10.268 -7.340 10.377 1.00 89.31 110 VAL A CA 1
ATOM 911 C C . VAL A 1 110 ? -10.885 -8.607 10.970 1.00 89.31 110 VAL A C 1
ATOM 913 O O . VAL A 1 110 ? -11.470 -8.522 12.040 1.00 89.31 110 VAL A O 1
ATOM 916 N N . ILE A 1 111 ? -10.756 -9.763 10.310 1.00 90.81 111 ILE A N 1
ATOM 917 C CA . ILE A 1 111 ? -11.254 -11.054 10.822 1.00 90.81 111 ILE A CA 1
ATOM 918 C C . ILE A 1 111 ? -10.338 -11.608 11.922 1.00 90.81 111 ILE A C 1
ATOM 920 O O . ILE A 1 111 ? -10.822 -12.145 12.916 1.00 90.81 111 ILE A O 1
ATOM 924 N N . LYS A 1 112 ? -9.017 -11.457 11.770 1.00 89.12 112 LYS A N 1
ATOM 925 C CA . LYS A 1 112 ? -8.019 -11.963 12.721 1.00 89.12 112 LYS A CA 1
ATOM 926 C C . LYS A 1 112 ? -8.207 -11.378 14.120 1.00 89.12 112 LYS A C 1
ATOM 928 O O . LYS A 1 112 ? -8.095 -12.109 15.096 1.00 89.12 112 LYS A O 1
ATOM 933 N N . THR A 1 113 ? -8.479 -10.079 14.217 1.00 86.56 113 THR A N 1
ATOM 934 C CA . THR A 1 113 ? -8.599 -9.381 15.502 1.00 86.56 113 THR A CA 1
ATOM 935 C C . THR A 1 113 ? -9.683 -9.972 16.414 1.00 86.56 113 THR A C 1
ATOM 937 O O . THR A 1 113 ? -9.328 -10.433 17.494 1.00 86.56 113 THR A O 1
ATOM 940 N N . PRO A 1 114 ? -10.977 -10.020 16.033 1.00 86.19 114 PRO A N 1
ATOM 941 C CA . PRO A 1 114 ? -12.021 -10.600 16.879 1.00 86.19 114 PRO A CA 1
ATOM 942 C C . PRO A 1 114 ? -11.799 -12.092 17.147 1.00 86.19 114 PRO A C 1
ATOM 944 O O . PRO A 1 114 ? -12.053 -12.541 18.259 1.00 86.19 114 PRO A O 1
ATOM 947 N N . TRP A 1 115 ? -11.271 -12.840 16.173 1.00 89.69 115 TRP A N 1
ATOM 948 C CA . TRP A 1 115 ? -10.941 -14.254 16.361 1.00 89.69 115 TRP A CA 1
ATOM 949 C C . TRP A 1 115 ? -9.887 -14.464 17.461 1.00 89.69 115 TRP A C 1
ATOM 951 O O . TRP A 1 115 ? -10.069 -15.304 18.337 1.00 89.69 115 TRP A O 1
ATOM 961 N N . TYR A 1 116 ? -8.825 -13.651 17.470 1.00 86.25 116 TYR A N 1
ATOM 962 C CA . TYR A 1 116 ? -7.787 -13.697 18.504 1.00 86.25 116 TYR A CA 1
ATOM 963 C C . TYR A 1 116 ? -8.340 -13.364 19.897 1.00 86.25 116 TYR A C 1
ATOM 965 O O . TYR A 1 116 ? -8.030 -14.048 20.869 1.00 86.25 116 TYR A O 1
ATOM 973 N N . TRP A 1 117 ? -9.207 -12.350 19.994 1.00 84.50 117 TRP A N 1
ATOM 974 C CA . TRP A 1 117 ? -9.869 -12.008 21.256 1.00 84.50 117 TRP A CA 1
ATOM 975 C C . TRP A 1 117 ? -10.733 -13.154 21.782 1.00 84.50 117 TRP A C 1
ATOM 977 O O . TRP A 1 117 ? -10.664 -13.460 22.966 1.00 84.50 117 TRP A O 1
ATOM 987 N N . GLN A 1 118 ? -11.499 -13.810 20.907 1.00 88.19 118 GLN A N 1
ATOM 988 C CA . GLN A 1 118 ? -12.332 -14.952 21.278 1.00 88.19 118 GLN A CA 1
ATOM 989 C C . GLN A 1 118 ? -11.504 -16.151 21.755 1.00 88.19 118 GLN A C 1
ATOM 991 O O . GLN A 1 118 ? -11.908 -16.846 22.680 1.00 88.19 118 GLN A O 1
ATOM 996 N N . GLN A 1 119 ? -10.356 -16.413 21.133 1.00 83.50 119 GLN A N 1
ATOM 997 C CA . GLN A 1 119 ? -9.506 -17.526 21.540 1.00 83.50 119 GLN A CA 1
ATOM 998 C C . GLN A 1 119 ? -8.875 -17.274 22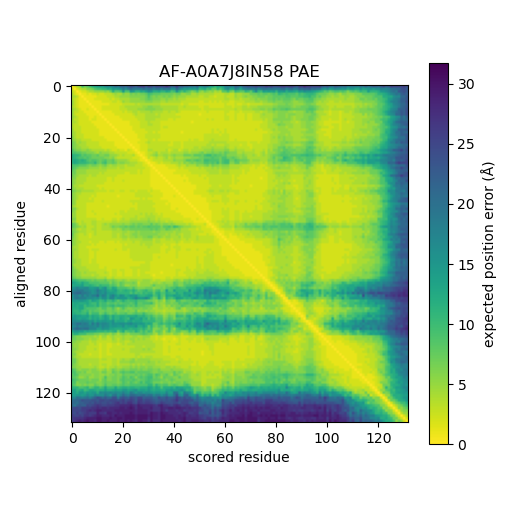.915 1.00 83.50 119 GLN A C 1
ATOM 1000 O O . GLN A 1 119 ? -8.904 -18.154 23.770 1.00 83.50 119 GLN A O 1
ATOM 1005 N N . ASN A 1 120 ? -8.377 -16.058 23.154 1.00 78.38 120 ASN A N 1
ATOM 1006 C CA . ASN A 1 120 ? -7.730 -15.701 24.415 1.00 78.38 120 ASN A CA 1
ATOM 1007 C C . ASN A 1 120 ? -8.683 -15.682 25.610 1.00 78.38 120 ASN A C 1
ATOM 1009 O O . ASN A 1 120 ? -8.263 -16.005 26.721 1.00 78.38 120 ASN A O 1
ATOM 1013 N N . THR A 1 121 ? -9.952 -15.313 25.411 1.00 72.44 121 THR A N 1
ATOM 1014 C CA . THR A 1 121 ? -10.959 -15.386 26.479 1.00 72.44 121 THR A CA 1
ATOM 1015 C C . THR A 1 121 ? -11.305 -16.829 26.840 1.00 72.44 121 THR A C 1
ATOM 1017 O O . THR A 1 121 ? -11.607 -17.103 27.999 1.00 72.44 121 THR A O 1
ATOM 1020 N N . GLN A 1 122 ? -11.217 -17.768 25.892 1.00 62.81 122 GLN A N 1
ATOM 1021 C CA . GLN A 1 122 ? -11.418 -19.190 26.174 1.00 62.81 122 GLN A CA 1
ATOM 1022 C C . GLN A 1 122 ? -10.232 -19.810 26.922 1.00 62.81 122 GLN A C 1
ATOM 1024 O O . GLN A 1 122 ? -10.448 -20.530 27.893 1.00 62.81 122 GLN A O 1
ATOM 1029 N N . THR A 1 123 ? -8.987 -19.498 26.556 1.00 59.94 123 THR A N 1
ATOM 1030 C CA . THR A 1 123 ? -7.808 -20.021 27.271 1.00 59.94 123 THR A CA 1
ATOM 1031 C C . THR A 1 123 ? -7.690 -19.478 28.696 1.00 59.94 123 THR A C 1
ATOM 1033 O O . THR A 1 123 ? -7.524 -20.264 29.625 1.00 59.94 123 THR A O 1
ATOM 1036 N N . SER A 1 124 ? -7.889 -18.174 28.913 1.00 57.34 124 SER A N 1
ATOM 1037 C CA . SER A 1 124 ? -7.845 -17.588 30.268 1.00 57.34 124 SER A CA 1
ATOM 1038 C C . SER A 1 124 ? -9.041 -17.977 31.155 1.00 57.34 124 SER A C 1
ATOM 1040 O O . SER A 1 124 ? -8.899 -18.077 32.373 1.00 57.34 124 SER A O 1
ATOM 1042 N N . GLY A 1 125 ? -10.204 -18.292 30.571 1.00 54.00 125 GLY A N 1
ATOM 1043 C CA . GLY A 1 125 ? -11.329 -18.889 31.302 1.00 54.00 125 GLY A CA 1
ATOM 1044 C C . GLY A 1 125 ? -11.072 -20.328 31.772 1.00 54.00 125 GLY A C 1
ATOM 1045 O O . GLY A 1 125 ? -11.695 -20.772 32.734 1.00 54.00 125 GLY A O 1
ATOM 1046 N N . THR A 1 126 ? -10.133 -21.038 31.136 1.00 49.03 126 THR A N 1
ATOM 1047 C CA . THR A 1 126 ? -9.771 -22.416 31.503 1.00 49.03 126 THR A CA 1
ATOM 1048 C C . THR A 1 126 ? -8.694 -22.445 32.598 1.00 49.03 126 THR A C 1
ATOM 1050 O O . THR A 1 126 ? -8.739 -23.297 33.478 1.00 49.03 126 THR A O 1
ATOM 1053 N N . GLU A 1 127 ? -7.775 -21.473 32.622 1.00 48.41 127 GLU A N 1
ATOM 1054 C CA . GLU A 1 127 ? -6.728 -21.361 33.657 1.00 48.41 127 GLU A CA 1
ATOM 1055 C C . GLU A 1 127 ? -7.282 -20.966 35.042 1.00 48.41 127 GLU A C 1
ATOM 1057 O O . GLU A 1 127 ? -6.785 -21.434 36.065 1.00 48.41 127 GLU A O 1
ATOM 1062 N N . LEU A 1 128 ? -8.370 -20.187 35.100 1.00 48.00 128 LEU A N 1
ATOM 1063 C CA . LEU A 1 128 ? -9.040 -19.809 36.359 1.00 48.00 128 LEU A CA 1
ATOM 1064 C C . LEU A 1 128 ? -9.846 -20.949 37.012 1.00 48.00 128 LEU A C 1
ATOM 1066 O O . LEU A 1 128 ? -10.256 -20.818 38.165 1.00 48.00 128 LEU A O 1
ATOM 1070 N N . GLN A 1 129 ? -10.085 -22.051 36.296 1.00 45.78 129 GLN A N 1
ATOM 1071 C CA . GLN A 1 129 ? -10.771 -23.244 36.815 1.00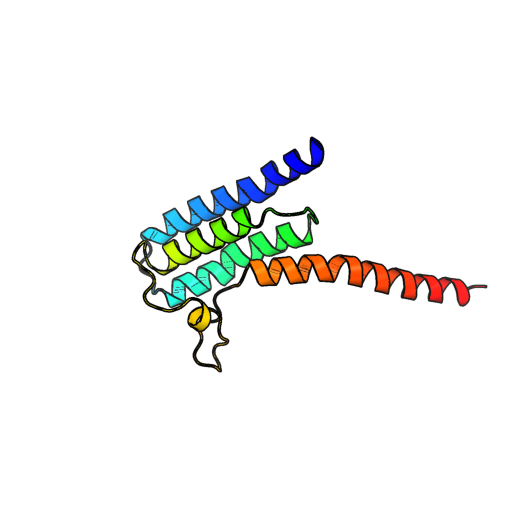 45.78 129 GLN A CA 1
ATOM 1072 C C . GLN A 1 129 ? -9.795 -24.294 37.375 1.00 45.78 129 GLN A C 1
ATOM 1074 O O . GLN A 1 129 ? -10.231 -25.226 38.035 1.00 45.78 129 GLN A O 1
ATOM 1079 N N . VAL A 1 130 ? -8.486 -24.147 37.134 1.00 48.78 130 VAL A N 1
ATOM 1080 C CA . VAL A 1 130 ? -7.445 -25.082 37.613 1.00 48.78 130 VAL A CA 1
ATOM 1081 C C . VAL A 1 130 ? -6.770 -24.583 38.903 1.00 48.78 130 VAL A C 1
ATOM 1083 O O . VAL A 1 130 ? -6.064 -25.334 39.566 1.00 48.78 130 VAL A O 1
ATOM 1086 N N . GLN A 1 131 ? -7.012 -23.329 39.301 1.00 41.72 131 GLN A N 1
ATOM 1087 C CA . GLN A 1 131 ? -6.489 -22.730 40.540 1.00 41.72 131 GLN A CA 1
ATOM 1088 C C . GLN A 1 131 ? -7.550 -22.549 41.648 1.00 41.72 131 GLN A C 1
ATOM 1090 O O . GLN A 1 131 ? -7.330 -21.767 42.574 1.00 41.72 131 GLN A O 1
ATOM 1095 N N . LYS A 1 132 ? -8.694 -23.239 41.568 1.00 39.78 132 LYS A N 1
ATOM 1096 C CA . LYS A 1 132 ? -9.709 -23.282 42.634 1.00 39.78 132 LYS A CA 1
ATOM 1097 C C . LYS A 1 132 ? -9.956 -24.699 43.115 1.00 39.78 132 LYS A C 1
ATOM 1099 O O . LYS A 1 132 ? -9.968 -25.601 42.253 1.00 39.78 132 LYS A O 1
#

InterPro domains:
  IPR053179 LINE-1 ORF2p reverse transcriptase/endonuclease [PTHR25952] (7-123)

Secondary structure (DSSP, 8-state):
-HHHHHHHIIIIIHHHHHHHHHHHHTTSS---HHHHHHHHHHHHHHHHHHHHHH------HHHHHHHHHHHHHHHTTTSPP-S-HHHHHS-GGGT------HHHHHHHHHHHHHHHHHHHHHHHHHHTTT--